Protein AF-A0A7X9GAF9-F1 (afdb_monomer)

Radius of gyration: 13.62 Å; Cα contacts (8 Å, |Δi|>4): 40; chains: 1; bounding box: 31×27×31 Å

pLDDT: mean 90.37, std 10.02, range [47.03, 96.44]

Solvent-accessible surface are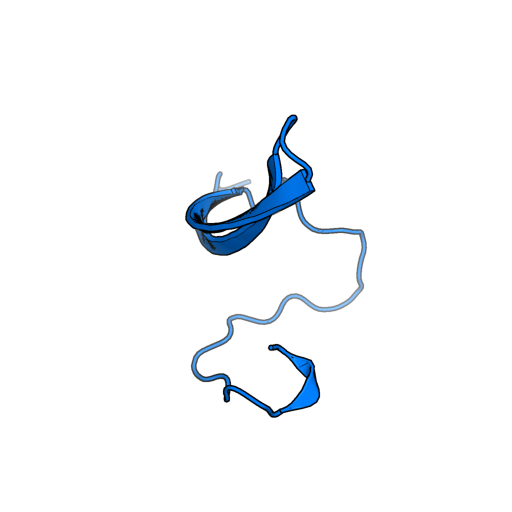a (backbone atoms only — not comparable 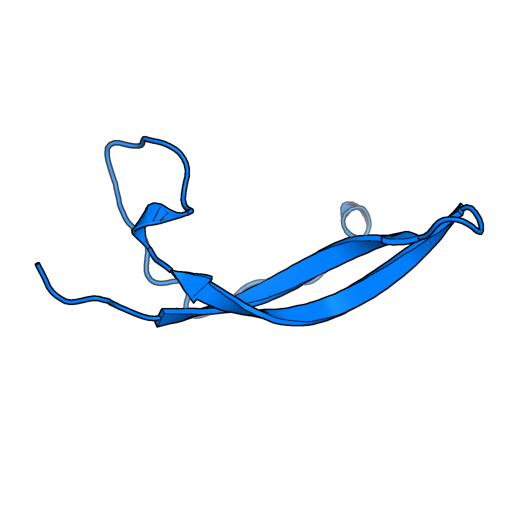to full-atom values): 3679 Å² total; per-residue (Å²): 130,85,90,50,72,44,80,44,82,45,79,44,79,44,98,84,77,43,80,47,76,46,83,43,80,45,50,64,86,76,52,78,91,73,97,74,89,79,86,82,88,79,82,85,90,54,82,88,78,109

Sequence (50 aa):
MVNKNFKAMLVSETENKEYKREIVKRHIDDLPEGEVLINVKYSSLNYKDA

Structure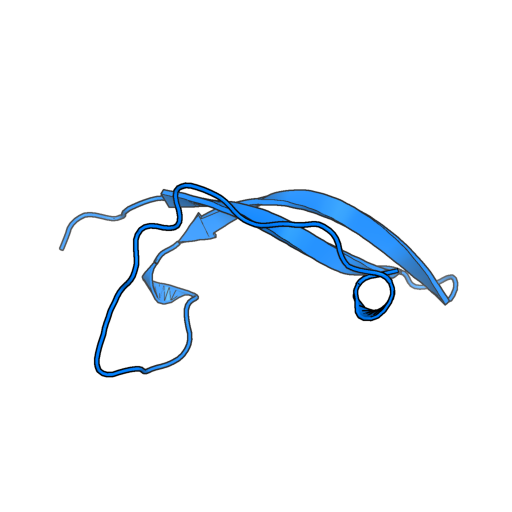 (mmCIF, N/CA/C/O backbone):
data_AF-A0A7X9GAF9-F1
#
_entry.id   AF-A0A7X9GAF9-F1
#
loop_
_atom_site.group_PDB
_atom_site.id
_atom_site.type_symbol
_atom_site.label_atom_id
_atom_site.label_alt_id
_atom_site.label_comp_id
_atom_site.label_asym_id
_atom_site.label_entity_id
_atom_site.label_seq_id
_atom_site.pdbx_PDB_ins_code
_atom_site.Cartn_x
_atom_site.Cartn_y
_atom_site.Cartn_z
_atom_site.occupancy
_atom_site.B_iso_or_equiv
_atom_site.auth_seq_id
_atom_site.auth_comp_id
_atom_site.auth_asym_id
_atom_site.auth_atom_id
_atom_site.pdbx_PDB_model_num
ATOM 1 N N . MET A 1 1 ? -16.096 14.308 0.968 1.00 47.03 1 MET A N 1
ATOM 2 C CA . MET A 1 1 ? -15.408 13.367 1.881 1.00 47.03 1 MET A CA 1
ATOM 3 C C . MET A 1 1 ? -13.927 13.707 1.862 1.00 47.03 1 MET A C 1
ATOM 5 O O . MET A 1 1 ? -13.441 14.152 0.833 1.00 47.03 1 MET A O 1
ATOM 9 N N . VAL A 1 2 ? -13.264 13.676 3.018 1.00 49.91 2 VAL A N 1
ATOM 10 C CA . VAL A 1 2 ? -11.927 14.266 3.203 1.00 49.91 2 VAL A CA 1
ATOM 11 C C . VAL A 1 2 ? -10.913 13.556 2.306 1.00 49.91 2 VAL A C 1
ATOM 13 O O . VAL A 1 2 ? -10.734 12.350 2.439 1.00 49.91 2 VAL A O 1
ATOM 16 N N . ASN A 1 3 ? -10.265 14.330 1.433 1.00 64.38 3 ASN A N 1
ATOM 17 C CA . ASN A 1 3 ? -9.240 13.912 0.480 1.00 64.38 3 ASN A CA 1
ATOM 18 C C . ASN A 1 3 ? -7.962 13.496 1.251 1.00 64.38 3 ASN A C 1
ATOM 20 O O . ASN A 1 3 ? -7.041 14.290 1.472 1.00 64.38 3 ASN A O 1
ATOM 24 N N . LYS A 1 4 ? -7.990 12.302 1.855 1.00 84.31 4 LYS A N 1
ATOM 25 C CA . LYS A 1 4 ? -6.963 11.831 2.789 1.00 84.31 4 LYS A CA 1
ATOM 26 C C . LYS A 1 4 ? -5.830 11.190 2.002 1.00 84.31 4 LYS A C 1
ATOM 28 O O . LYS A 1 4 ? -5.994 10.167 1.347 1.00 84.31 4 LYS A O 1
ATOM 33 N N . ASN A 1 5 ? -4.657 11.791 2.137 1.00 92.50 5 ASN A N 1
ATOM 34 C CA . ASN A 1 5 ? -3.418 11.261 1.596 1.00 92.50 5 ASN A CA 1
ATOM 35 C C . ASN A 1 5 ? -2.731 10.357 2.625 1.00 92.50 5 ASN A C 1
ATOM 37 O O . ASN A 1 5 ? -2.716 10.669 3.819 1.00 92.50 5 ASN A O 1
ATOM 41 N N . PHE A 1 6 ? -2.104 9.282 2.160 1.00 94.12 6 PHE A N 1
ATOM 42 C CA . PHE A 1 6 ? -1.259 8.408 2.971 1.00 94.12 6 PHE A CA 1
ATOM 43 C C . PHE A 1 6 ? 0.073 8.135 2.271 1.00 94.12 6 PHE A C 1
ATOM 45 O O . PHE A 1 6 ? 0.215 8.345 1.068 1.00 94.12 6 PHE A O 1
ATOM 52 N N . LYS A 1 7 ? 1.079 7.712 3.042 1.00 95.25 7 LYS A N 1
ATOM 53 C CA . LYS A 1 7 ? 2.371 7.288 2.495 1.00 95.25 7 LYS A CA 1
ATOM 54 C C . LYS A 1 7 ? 2.331 5.793 2.203 1.00 95.25 7 LYS A C 1
ATOM 56 O O . LYS A 1 7 ? 1.862 5.032 3.043 1.00 95.25 7 LYS A O 1
ATOM 61 N N . ALA A 1 8 ? 2.871 5.390 1.062 1.00 95.62 8 ALA A N 1
ATOM 62 C CA . ALA A 1 8 ? 2.999 3.994 0.664 1.00 95.62 8 ALA A CA 1
ATOM 63 C C . ALA A 1 8 ? 4.399 3.734 0.107 1.00 95.62 8 ALA A C 1
ATOM 65 O O . ALA A 1 8 ? 4.989 4.624 -0.502 1.00 95.62 8 ALA A O 1
ATOM 66 N N . MET A 1 9 ? 4.916 2.520 0.294 1.00 94.69 9 MET A N 1
ATOM 67 C CA . MET A 1 9 ? 6.062 2.038 -0.474 1.00 94.69 9 MET A CA 1
ATOM 68 C C . MET A 1 9 ? 5.533 1.456 -1.786 1.00 94.69 9 MET A C 1
ATOM 70 O O . MET A 1 9 ? 4.732 0.525 -1.755 1.00 94.69 9 MET A O 1
ATOM 74 N N . LEU A 1 10 ? 5.935 2.029 -2.917 1.00 94.25 10 LEU A N 1
ATOM 75 C CA . LEU A 1 10 ? 5.544 1.581 -4.250 1.00 94.25 10 LEU A CA 1
ATOM 76 C C . LEU A 1 10 ? 6.731 0.898 -4.926 1.00 94.25 10 LEU A C 1
ATOM 78 O O . LEU A 1 10 ? 7.851 1.412 -4.879 1.00 94.25 10 LEU A O 1
ATOM 82 N N . VAL A 1 11 ? 6.463 -0.252 -5.543 1.00 93.56 11 VAL A N 1
ATOM 83 C CA . VAL A 1 11 ? 7.411 -0.966 -6.398 1.00 93.56 11 VAL A CA 1
ATOM 84 C C . VAL A 1 11 ? 6.926 -0.841 -7.834 1.00 93.56 11 VAL A C 1
ATOM 86 O O . VAL A 1 11 ? 5.799 -1.233 -8.130 1.00 93.56 11 VAL A O 1
ATOM 89 N N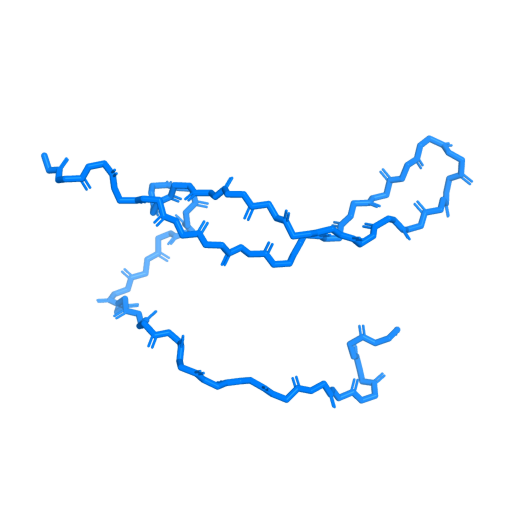 . SER A 1 12 ? 7.771 -0.297 -8.703 1.00 93.50 12 SER A N 1
ATOM 90 C CA . SER A 1 12 ? 7.474 -0.126 -10.125 1.00 93.50 12 SER A CA 1
ATOM 91 C C . SER A 1 12 ? 8.565 -0.771 -10.965 1.00 93.50 12 SER A C 1
ATOM 93 O O . SER A 1 12 ? 9.750 -0.663 -10.642 1.00 93.50 12 SER A O 1
ATOM 95 N N . GLU A 1 13 ? 8.167 -1.418 -12.054 1.00 94.12 13 GLU A N 1
ATOM 96 C CA . GLU A 1 13 ? 9.090 -1.878 -13.086 1.00 94.12 13 GLU A CA 1
ATOM 97 C C . GLU A 1 13 ? 9.430 -0.704 -14.012 1.00 94.12 13 GLU A C 1
ATOM 99 O O . GLU A 1 13 ? 8.545 0.020 -14.471 1.00 94.12 13 GLU A O 1
ATOM 104 N N . THR A 1 14 ? 10.719 -0.474 -14.237 1.00 89.88 14 THR A N 1
ATOM 105 C CA . THR A 1 14 ? 11.209 0.543 -15.175 1.00 89.88 14 THR A CA 1
ATOM 106 C C . THR A 1 14 ? 11.415 -0.060 -16.565 1.00 89.88 14 THR A C 1
ATOM 108 O O . THR A 1 14 ? 11.509 -1.277 -16.719 1.00 89.88 14 THR A O 1
ATOM 111 N N . GLU A 1 15 ? 11.559 0.785 -17.588 1.00 88.19 15 GLU A N 1
ATOM 112 C CA . GLU A 1 15 ? 11.796 0.355 -18.978 1.00 88.19 15 GLU A CA 1
ATOM 113 C C . GLU A 1 15 ? 13.035 -0.550 -19.139 1.00 88.19 15 GLU A C 1
ATOM 115 O O . GLU A 1 15 ? 13.091 -1.380 -20.045 1.00 88.19 15 GLU A O 1
ATOM 120 N N . ASN A 1 16 ? 13.996 -0.458 -18.213 1.00 88.38 16 ASN A N 1
ATOM 121 C CA . ASN A 1 16 ? 15.214 -1.269 -18.192 1.00 88.38 16 ASN A CA 1
ATOM 122 C C . ASN A 1 16 ? 15.052 -2.624 -17.474 1.00 88.38 16 ASN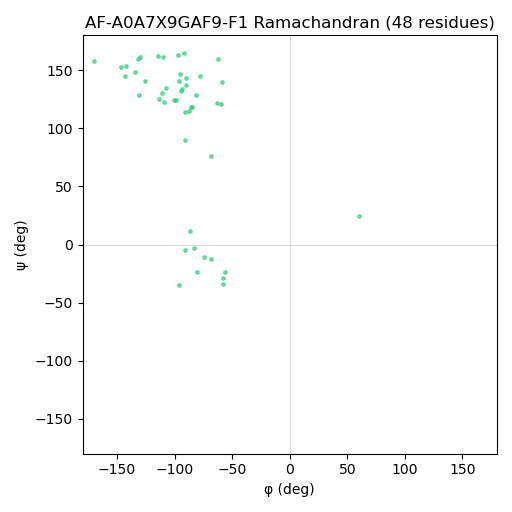 A C 1
ATOM 124 O O . ASN A 1 16 ? 16.054 -3.288 -17.212 1.00 88.38 16 ASN A O 1
ATOM 128 N N . LYS A 1 17 ? 13.820 -3.049 -17.147 1.00 88.19 17 LYS A N 1
ATOM 129 C CA . LYS A 1 17 ? 13.520 -4.247 -16.331 1.00 88.19 17 LYS A CA 1
ATOM 130 C C . LYS A 1 17 ? 14.107 -4.195 -14.916 1.00 88.19 17 LYS A C 1
ATOM 132 O O . LYS A 1 17 ? 14.348 -5.226 -14.291 1.00 88.19 17 LYS A O 1
ATOM 137 N N . GLU A 1 18 ? 14.347 -2.993 -14.402 1.00 90.00 18 GLU A N 1
ATOM 138 C CA . GLU A 1 18 ? 14.768 -2.789 -13.016 1.00 90.00 18 GLU A CA 1
ATOM 139 C C . GLU A 1 18 ? 13.556 -2.471 -12.143 1.00 90.00 18 GLU A C 1
ATOM 141 O O . GLU A 1 18 ? 12.684 -1.694 -12.545 1.00 90.00 18 GLU A O 1
ATOM 146 N N . TYR A 1 19 ? 13.530 -3.015 -10.925 1.00 90.56 19 TYR A N 1
ATOM 147 C CA . TYR A 1 19 ? 12.500 -2.714 -9.933 1.00 90.56 19 TYR A CA 1
ATOM 148 C C . TYR A 1 19 ? 12.927 -1.544 -9.050 1.00 90.56 19 TYR A C 1
ATOM 150 O O . TYR A 1 19 ? 13.854 -1.647 -8.242 1.00 90.56 19 TYR A O 1
ATOM 158 N N . LYS A 1 20 ? 12.210 -0.427 -9.165 1.00 92.00 20 LYS A N 1
ATOM 159 C CA . LYS A 1 20 ? 12.417 0.755 -8.329 1.00 92.00 20 LYS A CA 1
ATOM 160 C C . LYS A 1 20 ? 11.458 0.724 -7.143 1.00 92.00 20 LYS A C 1
ATOM 162 O O . LYS A 1 20 ? 10.261 0.518 -7.318 1.00 92.00 20 LYS A O 1
ATOM 167 N N . ARG A 1 21 ? 11.987 0.965 -5.938 1.00 93.62 21 ARG A N 1
ATOM 168 C CA . ARG A 1 21 ? 11.222 1.067 -4.685 1.00 93.62 21 ARG A CA 1
ATOM 169 C C . ARG A 1 21 ? 11.287 2.486 -4.146 1.00 93.62 21 ARG A C 1
ATOM 171 O O . ARG A 1 21 ? 12.380 3.006 -3.933 1.00 93.62 21 ARG A O 1
ATOM 178 N N . GLU A 1 22 ? 10.140 3.107 -3.900 1.00 96.00 22 GLU A N 1
ATOM 179 C CA . GLU A 1 22 ? 10.085 4.481 -3.395 1.00 96.00 22 GLU A CA 1
ATOM 180 C C . GLU A 1 22 ? 8.900 4.737 -2.460 1.00 96.00 22 GLU A C 1
ATOM 182 O O . GLU A 1 22 ? 7.862 4.082 -2.542 1.00 96.00 22 GLU A O 1
ATOM 187 N N . ILE A 1 23 ? 9.059 5.701 -1.545 1.00 96.44 23 ILE A N 1
ATOM 188 C CA . ILE A 1 23 ? 7.969 6.160 -0.679 1.00 96.44 23 ILE A CA 1
ATOM 189 C C . ILE A 1 23 ? 7.204 7.271 -1.396 1.00 96.44 23 ILE A C 1
ATOM 191 O O . ILE A 1 23 ? 7.729 8.366 -1.592 1.00 96.44 23 ILE A O 1
ATOM 195 N N . VAL A 1 24 ? 5.945 7.007 -1.726 1.00 96.25 24 VAL A N 1
ATOM 196 C CA . VAL A 1 24 ? 5.050 7.930 -2.438 1.00 96.25 24 VAL A CA 1
ATOM 197 C C . VAL A 1 24 ? 3.881 8.360 -1.558 1.00 96.25 24 VAL A C 1
ATOM 199 O O . VAL A 1 24 ? 3.566 7.714 -0.556 1.00 96.25 24 VAL A O 1
ATOM 202 N N . LYS A 1 25 ? 3.215 9.455 -1.934 1.00 96.12 25 LYS A N 1
ATOM 203 C CA . LYS A 1 25 ? 1.898 9.817 -1.395 1.00 96.12 25 LYS A CA 1
ATOM 204 C C . LYS A 1 25 ? 0.815 9.272 -2.324 1.00 96.12 25 LYS A C 1
ATOM 206 O O . LYS A 1 25 ? 0.926 9.453 -3.531 1.00 96.12 25 LYS A O 1
ATOM 211 N N . ARG A 1 26 ? -0.211 8.635 -1.763 1.00 94.31 26 ARG A N 1
ATOM 212 C CA . ARG A 1 26 ? -1.383 8.122 -2.489 1.00 94.31 26 ARG A CA 1
ATOM 213 C C . ARG A 1 26 ? -2.677 8.573 -1.835 1.00 94.31 26 ARG A C 1
ATOM 215 O O . ARG A 1 26 ? -2.674 8.958 -0.660 1.00 94.31 26 ARG A O 1
ATOM 222 N N . HIS A 1 27 ? -3.762 8.512 -2.595 1.00 94.25 27 HIS A N 1
ATOM 223 C CA . HIS A 1 27 ? -5.090 8.853 -2.124 1.00 94.25 27 HIS A CA 1
ATOM 224 C C . HIS A 1 27 ? -5.850 7.605 -1.666 1.00 94.25 27 HIS A C 1
ATOM 226 O O . HIS A 1 27 ? -5.660 6.524 -2.220 1.00 94.25 27 HIS A O 1
ATOM 232 N N . ILE A 1 28 ? -6.713 7.738 -0.650 1.00 92.69 28 ILE A N 1
ATOM 233 C CA . ILE A 1 28 ? -7.549 6.616 -0.182 1.00 92.69 28 ILE A CA 1
ATOM 234 C C . ILE A 1 28 ? -8.424 6.063 -1.314 1.00 92.69 28 ILE A C 1
ATOM 236 O O . ILE A 1 28 ? -8.608 4.854 -1.378 1.00 92.69 28 ILE A O 1
ATOM 240 N N . ASP A 1 29 ? -8.891 6.914 -2.228 1.00 92.25 29 ASP A N 1
ATOM 241 C CA . ASP A 1 29 ? -9.703 6.487 -3.378 1.00 92.25 29 ASP A CA 1
ATOM 242 C C . ASP A 1 29 ? -8.906 5.643 -4.395 1.00 92.25 29 ASP A C 1
ATOM 244 O O . ASP A 1 29 ? -9.506 5.013 -5.259 1.00 92.25 29 ASP A O 1
ATOM 248 N N . ASP A 1 30 ? -7.569 5.597 -4.292 1.00 92.00 30 ASP A N 1
ATOM 249 C CA . ASP A 1 30 ? -6.738 4.716 -5.120 1.00 92.00 30 ASP A CA 1
ATOM 250 C C . ASP A 1 30 ? -6.644 3.282 -4.557 1.00 92.00 30 ASP A C 1
ATOM 252 O O . ASP A 1 30 ? -5.943 2.434 -5.127 1.00 92.00 30 ASP A O 1
ATOM 256 N N . LEU A 1 31 ? -7.250 3.024 -3.392 1.00 92.81 31 LEU A N 1
ATOM 257 C CA . LEU A 1 31 ? -7.345 1.688 -2.818 1.00 92.81 31 LEU A CA 1
ATOM 258 C C . LEU A 1 31 ? -8.444 0.891 -3.537 1.00 92.81 31 LEU A C 1
ATOM 260 O O . LEU A 1 31 ? -9.468 1.458 -3.913 1.00 92.81 31 LEU A O 1
ATOM 264 N N . PRO A 1 32 ? -8.259 -0.427 -3.718 1.00 94.69 32 PRO A N 1
ATOM 265 C CA . PRO A 1 32 ? -9.315 -1.280 -4.247 1.00 94.69 32 PRO A CA 1
ATOM 266 C C . PRO A 1 32 ? -10.532 -1.301 -3.312 1.00 94.69 32 PRO A C 1
ATOM 268 O O . PRO A 1 32 ? -10.424 -1.009 -2.118 1.00 94.69 32 PRO A O 1
ATOM 271 N N . GLU A 1 33 ? -11.685 -1.688 -3.858 1.00 94.12 33 GLU A N 1
ATOM 272 C CA . GLU A 1 33 ? -12.910 -1.858 -3.077 1.00 94.12 33 GLU A CA 1
ATOM 273 C C . GLU A 1 33 ? -12.721 -2.898 -1.960 1.00 94.12 33 GLU A C 1
ATOM 275 O O . GLU A 1 33 ? -12.078 -3.935 -2.145 1.00 94.12 33 GLU A O 1
ATOM 280 N N . GLY A 1 34 ? -13.285 -2.614 -0.786 1.00 93.88 34 GLY A N 1
ATOM 281 C CA . GLY A 1 34 ? -13.233 -3.496 0.371 1.00 93.88 34 GLY A CA 1
ATOM 282 C C . GLY A 1 34 ? -14.163 -3.033 1.490 1.00 93.88 34 GLY A C 1
ATOM 283 O O . GLY A 1 34 ? -14.534 -1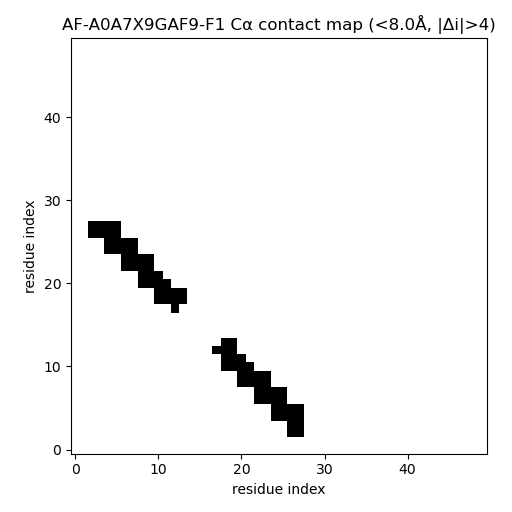.864 1.571 1.00 93.88 34 GLY A O 1
ATOM 284 N N . GLU A 1 35 ? -14.536 -3.959 2.371 1.00 95.50 35 GLU A N 1
ATOM 285 C CA . GLU A 1 35 ? -15.508 -3.707 3.446 1.00 95.50 35 GLU A CA 1
AT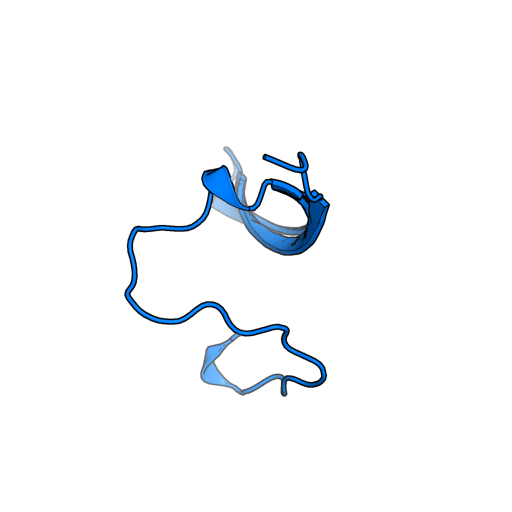OM 286 C C . GLU A 1 35 ? -14.897 -2.994 4.664 1.00 95.50 35 GLU A C 1
ATOM 288 O O . GLU A 1 35 ? -15.601 -2.337 5.431 1.00 95.50 35 GLU A O 1
ATOM 293 N N . VAL A 1 36 ? -13.578 -3.118 4.859 1.00 95.31 36 VAL A N 1
ATOM 294 C CA . VAL A 1 36 ? -12.868 -2.615 6.043 1.00 95.31 36 VAL A CA 1
ATOM 295 C C . VAL A 1 36 ? -11.638 -1.810 5.637 1.00 95.31 36 VAL A C 1
ATOM 297 O O . VAL A 1 36 ? -10.771 -2.292 4.911 1.00 95.31 36 VAL A O 1
ATOM 300 N N . LEU A 1 37 ? -11.519 -0.599 6.186 1.00 93.88 37 LEU A N 1
ATOM 301 C CA . LEU A 1 37 ? -10.345 0.258 6.032 1.00 93.88 37 LEU A CA 1
ATOM 302 C C . LEU A 1 37 ? -9.450 0.183 7.276 1.00 93.88 37 LEU A C 1
ATOM 304 O O . LEU A 1 37 ? -9.886 0.495 8.385 1.00 93.88 37 LEU A O 1
ATOM 308 N N . ILE A 1 38 ? -8.174 -0.168 7.089 1.00 94.38 38 ILE A N 1
ATOM 309 C CA . ILE A 1 38 ? -7.200 -0.333 8.179 1.00 94.38 38 ILE A CA 1
ATOM 310 C C . ILE A 1 38 ? -6.134 0.768 8.124 1.00 94.38 38 ILE A C 1
ATOM 312 O O . ILE A 1 38 ? -5.497 0.994 7.099 1.00 94.38 38 ILE A O 1
ATOM 316 N N . ASN A 1 39 ? -5.880 1.422 9.262 1.00 94.44 39 ASN A N 1
ATOM 317 C CA . ASN A 1 39 ? -4.758 2.351 9.429 1.00 94.44 39 ASN A CA 1
ATOM 318 C C . ASN A 1 39 ? -3.523 1.607 9.962 1.00 94.44 39 ASN A C 1
ATOM 320 O O . ASN A 1 39 ? -3.340 1.497 11.178 1.00 94.44 39 ASN A O 1
ATOM 324 N N . VAL A 1 40 ? -2.696 1.091 9.051 1.00 95.25 40 VAL A N 1
ATOM 325 C CA . VAL A 1 40 ? -1.499 0.299 9.376 1.00 95.25 40 VAL A CA 1
ATOM 326 C C . VAL A 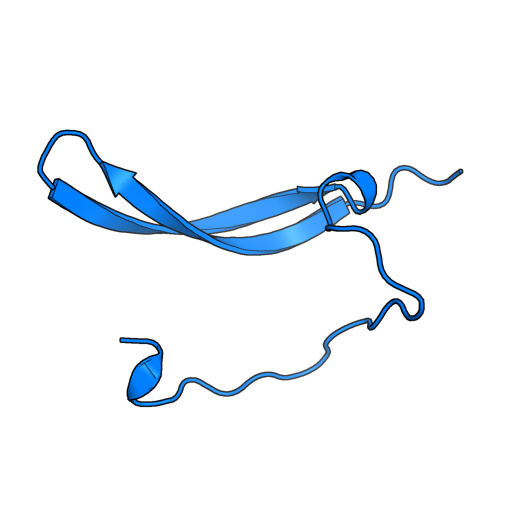1 40 ? -0.520 1.113 10.231 1.00 95.25 40 VAL A C 1
ATOM 328 O O . VAL A 1 40 ? -0.047 2.171 9.821 1.00 95.25 40 VAL A O 1
ATOM 331 N N . LYS A 1 41 ? -0.208 0.613 11.434 1.00 95.69 41 LYS A N 1
ATOM 332 C CA . LYS A 1 41 ? 0.792 1.214 12.339 1.00 95.69 41 LYS A CA 1
ATOM 333 C C . LYS A 1 41 ? 2.165 0.575 12.216 1.00 95.69 41 LYS A C 1
ATOM 335 O O . LYS A 1 41 ? 3.168 1.270 12.332 1.00 95.69 41 LYS A O 1
ATOM 340 N N . TYR A 1 42 ? 2.186 -0.728 11.962 1.00 95.25 42 TYR A N 1
ATOM 341 C CA . TYR A 1 42 ? 3.397 -1.525 11.871 1.00 95.25 42 TYR A CA 1
ATOM 342 C C . TYR A 1 42 ? 3.233 -2.570 10.773 1.00 95.25 42 TYR A C 1
ATOM 344 O O . TYR A 1 42 ? 2.143 -3.104 10.576 1.00 95.25 42 TYR A O 1
ATOM 352 N N . SER A 1 43 ? 4.331 -2.850 10.082 1.00 93.00 43 SER A N 1
ATOM 353 C CA . SER A 1 43 ? 4.485 -3.963 9.151 1.00 93.00 43 SER A CA 1
ATOM 354 C C . SER A 1 43 ? 5.902 -4.506 9.306 1.00 93.00 43 SER A C 1
ATOM 356 O O . SER A 1 43 ? 6.801 -3.768 9.717 1.00 93.00 43 SER A O 1
ATOM 358 N N . SER A 1 44 ? 6.107 -5.781 8.993 1.00 92.56 44 SER A N 1
ATOM 359 C CA . SER A 1 44 ? 7.437 -6.382 8.898 1.00 92.56 44 SER A CA 1
ATOM 360 C C . SER A 1 44 ? 7.913 -6.405 7.447 1.00 92.56 44 SER A C 1
ATOM 362 O O . SER A 1 44 ? 7.115 -6.258 6.522 1.00 92.56 44 SER A O 1
ATOM 364 N N . LEU A 1 45 ? 9.221 -6.593 7.271 1.00 92.56 45 LEU A N 1
ATOM 365 C CA . LEU A 1 45 ? 9.809 -7.022 6.009 1.00 92.56 45 LEU A CA 1
ATOM 366 C C . LEU A 1 45 ? 10.056 -8.528 6.102 1.00 92.56 45 LEU A C 1
ATOM 368 O O . LEU A 1 45 ? 10.732 -8.986 7.024 1.00 92.56 45 LEU A O 1
ATOM 372 N N . ASN A 1 46 ? 9.507 -9.290 5.168 1.00 94.12 46 ASN A N 1
ATOM 373 C CA . ASN A 1 46 ? 9.647 -10.736 5.091 1.00 94.12 46 ASN A CA 1
ATOM 374 C C . ASN A 1 46 ? 10.512 -11.113 3.886 1.00 94.12 46 ASN A C 1
ATOM 376 O O . ASN A 1 46 ? 10.651 -10.352 2.934 1.00 94.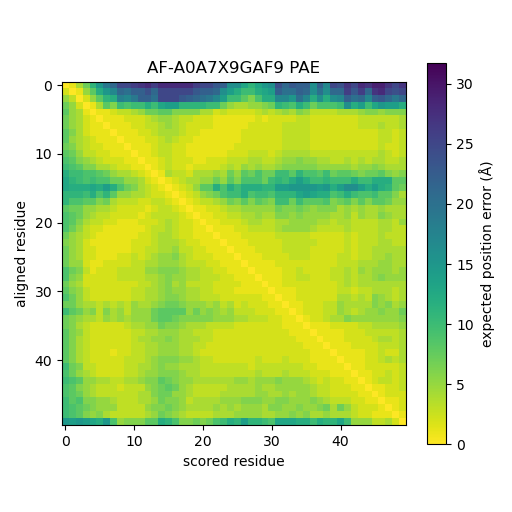12 46 ASN A O 1
ATOM 380 N N . TYR A 1 47 ? 11.048 -12.335 3.885 1.00 92.31 47 TYR A N 1
ATOM 381 C CA . TYR A 1 47 ? 11.850 -12.838 2.761 1.00 92.31 47 TYR A CA 1
ATOM 382 C C . TYR A 1 47 ? 11.084 -12.839 1.424 1.00 92.31 47 TYR A C 1
ATOM 384 O O . TYR A 1 47 ? 11.685 -12.683 0.372 1.00 92.31 47 TYR A O 1
ATOM 392 N N . LYS A 1 48 ? 9.752 -12.980 1.466 1.00 90.62 48 LYS A N 1
ATOM 393 C CA . LYS A 1 48 ? 8.885 -12.957 0.276 1.00 90.62 48 LYS A CA 1
ATOM 394 C C . LYS A 1 48 ? 8.674 -11.562 -0.322 1.00 90.62 48 LYS A C 1
ATOM 396 O O . LYS A 1 48 ? 8.103 -11.470 -1.401 1.00 90.62 48 LYS A O 1
ATOM 401 N N . ASP A 1 49 ? 9.083 -10.511 0.383 1.00 86.38 49 ASP A N 1
ATOM 402 C CA . ASP A 1 49 ? 8.922 -9.123 -0.056 1.00 86.38 49 ASP A CA 1
ATOM 403 C C . ASP A 1 49 ? 10.142 -8.616 -0.860 1.00 86.38 49 ASP A C 1
ATOM 405 O O . ASP A 1 49 ? 10.141 -7.471 -1.318 1.00 86.38 49 ASP A O 1
ATOM 409 N N . ALA A 1 50 ? 11.201 -9.432 -0.970 1.00 77.25 50 ALA A N 1
ATOM 410 C CA . ALA A 1 50 ? 12.485 -9.095 -1.589 1.00 77.25 50 ALA A CA 1
ATOM 411 C C . ALA A 1 50 ? 12.599 -9.564 -3.044 1.00 77.25 50 ALA A C 1
ATOM 413 O O . ALA A 1 50 ? 12.106 -10.671 -3.356 1.00 77.25 50 ALA A O 1
#

Foldseek 3Di:
DDFDKDWDWDWDQDPVRDTDTDIDIDTPVPDDDDDDDDDDPDDDDDPVND

Mean predicted aligned error: 4.81 Å

Nearest PDB structures (foldseek):
  8a5p-assembly1_X  TM=5.825E-01  e=4.876E+00  Thermochaetoides thermophila
  8cll-assembly1_F  TM=5.474E-01  e=4.266E+00  Homo sapiens
  3l94-assembly1_B  TM=5.686E-01  e=6.367E+00  Pseudomonas aeruginosa
  4wkt-assembly1_C  TM=5.610E-01  e=6.806E+00  Pseudomonas aeruginosa PAO1

Secondary structure (DSSP, 8-state):
----EEEEEEEEE-TTS-EEEEEEEEEGGGSPP-S-----------GGG-